Protein AF-Z4YLZ9-F1 (afdb_monomer_lite)

pLDDT: mean 87.4, std 15.27, range [34.91, 97.81]

Sequence (159 aa):
YFQVSLYKYIFDAMVQGKVTPASLIHHTKLCLDKPLGPSVLRHARQGGVSVKSLGDLMELVFLSLTLSDLPAIDTLKLEYIHQETATILGTEIVAFEEKEVKSKVQHYVAYWMGHRDPQGVDVEEAWKCRTCDYVDICEWRRGSGVLSSSWEPKAKKFK

Foldseek 3Di:
DLVVLVVVVVLVCLLVVVDDPVNCCVPVVDDFQDFDDPVVCVVCVVVVHHDGTNVSVRVVVSVCSNPDPDDDDQKDKDFDADPPPRDTPDMDIDGHDPVVSVVVVCVVVCVVVVVDDDDDDDPVPCVVLVPDPCNVVDVNCVPVPVPDPPPDPPDPDDD

InterPro domains:
  IPR019190 Exonuclease V [PF09810] (74-141)
  IPR019190 Exonuclease V [PTHR14464] (2-145)

Secondary structure (DSSP, 8-state):
-HHHHHHHHHHHHHHTT-S-HHHHHHHH---TTSBPPHHHHHHHHHTT---SBHHHHHHHHHHHHHHS-PPP--EEEEEEE-TTT--EEEEEEEE--HHHHHHHHHHHHHHHTTSS---PPPGGGGGGGGG-TTTTT-HHHHHTT--------------

Structure (mmCIF, N/CA/C/O backbone):
data_AF-Z4YLZ9-F1
#
_entry.id   AF-Z4YLZ9-F1
#
loop_
_atom_site.group_PDB
_atom_site.id
_atom_site.type_symbol
_atom_site.label_atom_id
_atom_site.label_alt_id
_atom_site.label_comp_id
_atom_site.label_asym_id
_atom_site.label_entity_id
_atom_site.label_seq_id
_atom_site.pdbx_PDB_ins_code
_atom_site.Cartn_x
_atom_site.Cartn_y
_atom_site.Cartn_z
_atom_site.occupancy
_atom_site.B_iso_or_equiv
_atom_site.auth_seq_id
_atom_site.auth_comp_id
_atom_site.auth_asym_id
_atom_site.auth_atom_id
_atom_site.pdbx_PDB_model_num
ATOM 1 N N . TYR A 1 1 ? -2.901 0.698 -11.151 1.00 87.69 1 TYR A N 1
ATOM 2 C CA . TYR A 1 1 ? -3.865 0.410 -10.063 1.00 87.69 1 TYR A CA 1
ATOM 3 C C . TYR A 1 1 ? -3.409 -0.628 -9.029 1.00 87.69 1 TYR A C 1
ATOM 5 O O . TYR A 1 1 ? -4.183 -0.979 -8.152 1.00 87.69 1 TYR A O 1
ATOM 13 N N . PHE A 1 2 ? -2.153 -1.092 -9.051 1.00 92.56 2 PHE A N 1
ATOM 14 C CA . PHE A 1 2 ? -1.691 -2.151 -8.143 1.00 92.56 2 PHE A CA 1
ATOM 15 C C . PHE A 1 2 ? -1.899 -1.843 -6.648 1.00 92.56 2 PHE A C 1
ATOM 17 O O . PHE A 1 2 ? -2.368 -2.701 -5.910 1.00 92.56 2 PHE A O 1
ATOM 24 N N . GLN A 1 3 ? -1.602 -0.614 -6.212 1.00 93.69 3 GLN A N 1
ATOM 25 C CA . GLN A 1 3 ? -1.695 -0.214 -4.804 1.00 93.69 3 GLN A CA 1
ATOM 26 C C . GLN A 1 3 ? -3.110 -0.364 -4.226 1.00 93.69 3 GLN A C 1
ATOM 28 O O . GLN A 1 3 ? -3.267 -0.946 -3.157 1.00 93.69 3 GLN A O 1
ATOM 33 N N . VAL A 1 4 ? -4.144 0.119 -4.927 1.00 94.94 4 VAL A N 1
ATOM 34 C CA . VAL A 1 4 ? -5.530 0.035 -4.432 1.00 94.94 4 VAL A CA 1
ATOM 35 C C . VAL A 1 4 ? -6.014 -1.413 -4.374 1.00 94.94 4 VAL A C 1
ATOM 37 O O . VAL A 1 4 ? -6.629 -1.818 -3.390 1.00 94.94 4 VAL A O 1
ATOM 40 N N . SER A 1 5 ? -5.642 -2.230 -5.362 1.00 95.44 5 SER A N 1
ATOM 41 C CA . SER A 1 5 ? -5.955 -3.658 -5.361 1.00 95.44 5 SER A CA 1
ATOM 42 C C . SER A 1 5 ? -5.197 -4.407 -4.255 1.00 95.44 5 SER A C 1
ATOM 44 O O . SER A 1 5 ? -5.747 -5.316 -3.641 1.00 95.44 5 SER A O 1
ATOM 46 N N . LEU A 1 6 ? -3.966 -4.002 -3.922 1.00 95.69 6 LEU A N 1
ATOM 47 C CA . LEU A 1 6 ? -3.232 -4.541 -2.773 1.00 95.69 6 LEU A CA 1
ATOM 48 C C . LEU A 1 6 ? -3.913 -4.187 -1.443 1.00 95.69 6 LEU A C 1
ATOM 50 O O . LEU A 1 6 ? -4.056 -5.055 -0.584 1.00 95.69 6 LEU A O 1
ATOM 54 N N . TYR A 1 7 ? -4.367 -2.943 -1.276 1.00 94.50 7 TYR A N 1
ATOM 55 C CA . TYR A 1 7 ? -5.111 -2.531 -0.082 1.00 94.50 7 TYR A CA 1
ATOM 56 C C . TYR A 1 7 ? -6.400 -3.319 0.084 1.00 94.50 7 TYR A C 1
ATOM 58 O O . TYR A 1 7 ? -6.679 -3.784 1.187 1.00 94.50 7 TYR A O 1
ATOM 66 N N . LYS A 1 8 ? -7.127 -3.552 -1.012 1.00 95.12 8 LYS A N 1
ATOM 67 C CA . LYS A 1 8 ? -8.271 -4.461 -1.012 1.00 95.12 8 LYS A CA 1
ATOM 68 C C . LYS A 1 8 ? -7.857 -5.851 -0.522 1.00 95.12 8 LYS A C 1
ATOM 70 O O . LYS A 1 8 ? -8.444 -6.364 0.422 1.00 95.12 8 LYS A O 1
ATOM 75 N N . TYR A 1 9 ? -6.838 -6.462 -1.123 1.00 94.75 9 TYR A N 1
ATOM 76 C CA . TYR A 1 9 ? -6.412 -7.811 -0.742 1.00 94.75 9 TYR A CA 1
ATOM 77 C C . TYR A 1 9 ? -6.101 -7.933 0.762 1.00 94.75 9 TYR A C 1
ATOM 79 O O . TYR A 1 9 ? -6.505 -8.899 1.408 1.00 94.75 9 TYR A O 1
ATOM 87 N N . ILE A 1 10 ? -5.423 -6.935 1.335 1.00 92.31 10 ILE A N 1
ATOM 88 C CA . ILE A 1 10 ? -5.130 -6.892 2.775 1.00 92.31 10 ILE A CA 1
ATOM 89 C C . ILE A 1 10 ? -6.416 -6.684 3.587 1.00 92.31 10 ILE A C 1
ATOM 91 O O . ILE A 1 10 ? -6.597 -7.348 4.604 1.00 92.31 10 ILE A O 1
ATOM 95 N N . PHE A 1 11 ? -7.317 -5.806 3.139 1.00 92.12 11 PHE A N 1
ATOM 96 C CA . PHE A 1 11 ? -8.615 -5.578 3.776 1.00 92.12 11 PHE A CA 1
ATOM 97 C C . PHE A 1 11 ? -9.442 -6.859 3.879 1.00 92.12 11 PHE A C 1
ATOM 99 O O . PHE A 1 11 ? -9.862 -7.221 4.974 1.00 92.12 11 PHE A O 1
ATOM 106 N N . ASP A 1 12 ? -9.583 -7.602 2.784 1.00 92.69 12 ASP A N 1
ATOM 107 C CA . ASP A 1 12 ? -10.274 -8.892 2.783 1.00 92.69 12 ASP A CA 1
ATOM 108 C C . ASP A 1 12 ? -9.629 -9.887 3.741 1.00 92.69 12 ASP A C 1
ATOM 110 O O . ASP A 1 12 ? -10.323 -10.608 4.453 1.00 92.69 12 ASP A O 1
ATOM 114 N N . ALA A 1 13 ? -8.296 -9.923 3.792 1.00 91.69 13 ALA A N 1
ATOM 115 C CA . ALA A 1 13 ? -7.587 -10.781 4.728 1.00 91.69 13 ALA A CA 1
ATOM 116 C C . ALA A 1 13 ? -7.857 -10.381 6.193 1.00 91.69 13 ALA A C 1
ATOM 118 O O . ALA A 1 13 ? -7.943 -11.264 7.046 1.00 91.69 13 ALA A O 1
ATOM 119 N N . MET A 1 14 ? -8.028 -9.087 6.492 1.00 90.50 14 MET A N 1
ATOM 120 C CA . MET A 1 14 ? -8.439 -8.609 7.820 1.00 90.50 14 MET A CA 1
ATOM 121 C C . MET A 1 14 ? -9.886 -9.002 8.144 1.00 90.50 14 MET A C 1
ATOM 123 O O . MET A 1 14 ? -10.132 -9.545 9.216 1.00 90.50 14 MET A O 1
ATOM 127 N N . VAL A 1 15 ? -10.824 -8.803 7.212 1.00 91.00 15 VAL A N 1
ATOM 128 C CA . VAL A 1 15 ? -12.241 -9.189 7.377 1.00 91.00 15 VAL A CA 1
ATOM 129 C C . VAL A 1 15 ? -12.387 -10.699 7.585 1.00 91.00 15 VAL A C 1
ATOM 131 O O . VAL A 1 15 ? -13.133 -11.143 8.450 1.00 91.00 15 VAL A O 1
ATOM 134 N N . GLN A 1 16 ? -11.610 -11.502 6.856 1.00 89.88 16 GLN A N 1
ATOM 135 C CA . GLN A 1 16 ? -11.593 -12.965 6.975 1.00 89.88 16 GLN A CA 1
ATOM 136 C C . GLN A 1 16 ? -10.819 -13.475 8.207 1.00 89.88 16 GLN A C 1
ATOM 138 O O . GLN A 1 16 ? -10.657 -14.685 8.359 1.00 89.88 16 GLN A O 1
ATOM 143 N N . GLY A 1 17 ? -10.272 -12.590 9.049 1.00 88.69 17 GLY A N 1
ATOM 144 C CA . GLY A 1 17 ? -9.490 -12.967 10.233 1.00 88.69 17 GLY A CA 1
ATOM 145 C C . GLY A 1 17 ? -8.133 -13.620 9.931 1.00 88.69 17 GLY A C 1
ATOM 146 O O . GLY A 1 17 ? -7.515 -14.205 10.819 1.00 88.69 17 GLY A O 1
ATOM 147 N N . LYS A 1 18 ? -7.642 -13.534 8.688 1.00 90.06 18 LYS A N 1
ATOM 148 C CA . LYS A 1 18 ? -6.320 -14.049 8.278 1.00 90.06 18 LYS A CA 1
ATOM 149 C C . LYS A 1 18 ? -5.176 -13.146 8.740 1.00 90.06 18 LYS A C 1
ATOM 151 O O . LYS A 1 18 ? -4.040 -13.604 8.842 1.00 90.06 18 LYS A O 1
ATOM 156 N N . VAL A 1 19 ? -5.467 -11.873 9.006 1.00 88.56 19 VAL A N 1
ATOM 157 C CA . VAL A 1 19 ? -4.543 -10.925 9.637 1.00 88.56 19 VAL A CA 1
ATOM 158 C C . VAL A 1 19 ? -4.929 -10.780 11.102 1.00 88.56 19 VAL A C 1
ATOM 160 O O . VAL A 1 19 ? -6.060 -10.429 11.422 1.00 88.56 19 VAL A O 1
ATOM 163 N N . THR A 1 20 ? -3.975 -11.035 11.990 1.00 84.94 20 THR A N 1
ATOM 164 C CA . THR A 1 20 ? -4.154 -10.940 13.445 1.00 84.94 20 THR A CA 1
ATOM 165 C C . THR A 1 20 ? -3.221 -9.882 14.036 1.00 84.94 20 THR A C 1
ATOM 167 O O . THR A 1 20 ? -2.179 -9.586 13.431 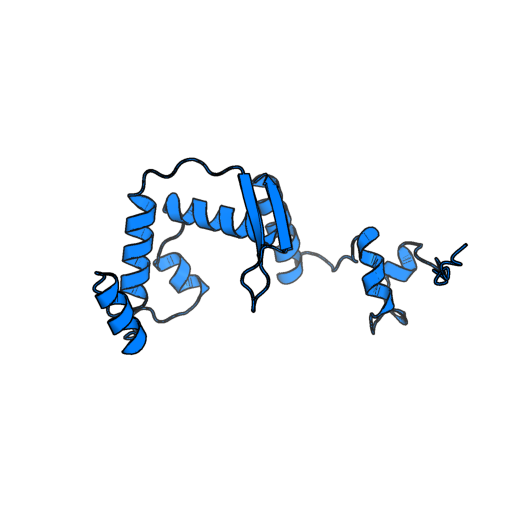1.00 84.94 20 THR A O 1
ATOM 170 N N . PRO A 1 21 ? -3.502 -9.353 15.243 1.00 83.25 21 PRO A N 1
ATOM 171 C CA . PRO A 1 21 ? -2.553 -8.496 15.952 1.00 83.25 21 PRO A CA 1
ATOM 172 C C . PRO A 1 21 ? -1.156 -9.120 16.046 1.00 83.25 21 PRO A C 1
ATOM 174 O O . PRO A 1 21 ? -0.166 -8.456 15.749 1.00 83.25 21 PRO A O 1
ATOM 177 N N . ALA A 1 22 ? -1.073 -10.422 16.342 1.00 84.88 22 ALA A N 1
ATOM 178 C CA . ALA A 1 22 ? 0.189 -11.155 16.421 1.00 84.88 22 ALA A CA 1
ATOM 179 C C . ALA A 1 22 ? 0.988 -11.108 15.106 1.00 84.88 22 ALA A C 1
ATOM 181 O O . ALA A 1 22 ? 2.194 -10.857 15.126 1.00 84.88 22 ALA A O 1
ATOM 182 N N . SER A 1 23 ? 0.319 -11.287 13.960 1.00 84.94 23 SER A N 1
ATOM 183 C CA . SER A 1 23 ? 0.979 -11.209 12.650 1.00 84.94 23 SER A CA 1
ATOM 184 C C . SER A 1 23 ? 1.556 -9.814 12.373 1.00 84.94 23 SER A C 1
ATOM 186 O O . SER A 1 23 ? 2.682 -9.687 11.894 1.00 84.94 23 SER A O 1
ATOM 188 N N . LEU A 1 24 ? 0.842 -8.751 12.753 1.00 83.19 24 LEU A N 1
ATOM 189 C CA . LEU A 1 24 ? 1.315 -7.379 12.576 1.00 83.19 24 LEU A CA 1
ATOM 190 C C . LEU A 1 24 ? 2.462 -7.031 13.522 1.00 83.19 24 LEU A C 1
ATOM 192 O O . LEU A 1 24 ? 3.420 -6.395 13.086 1.00 83.19 24 LEU A O 1
ATOM 196 N N . ILE A 1 25 ? 2.413 -7.466 14.783 1.00 86.50 25 ILE A N 1
ATOM 197 C CA . ILE A 1 25 ? 3.522 -7.280 15.734 1.00 86.50 25 ILE A CA 1
ATOM 198 C C . ILE A 1 25 ? 4.792 -7.923 15.178 1.00 86.50 25 ILE A C 1
ATOM 200 O O . ILE A 1 25 ? 5.850 -7.291 15.160 1.00 86.50 25 ILE A O 1
ATOM 204 N N . HIS A 1 26 ? 4.675 -9.154 14.670 1.00 89.00 26 HIS A N 1
ATOM 205 C CA . HIS A 1 26 ? 5.802 -9.894 14.116 1.00 89.00 26 HIS A CA 1
ATOM 206 C C . HIS A 1 26 ? 6.494 -9.140 12.969 1.00 89.00 26 HIS A C 1
ATOM 208 O O . HIS A 1 26 ? 7.724 -9.054 12.945 1.00 89.00 26 HIS A O 1
ATOM 214 N N . HIS A 1 27 ? 5.720 -8.548 12.053 1.00 86.88 27 HIS A N 1
ATOM 215 C CA . HIS A 1 27 ? 6.269 -7.860 10.882 1.00 86.88 27 HIS A CA 1
AT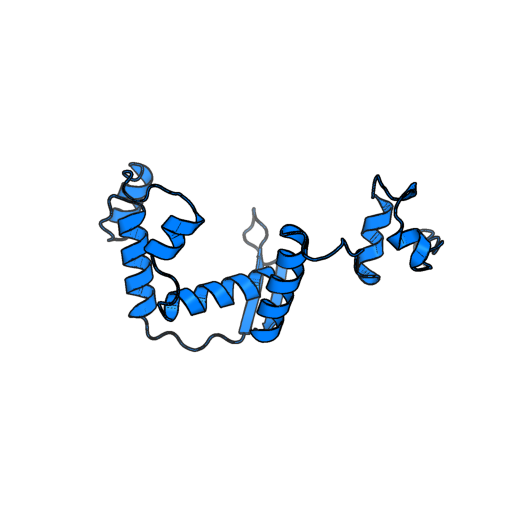OM 216 C C . HIS A 1 27 ? 6.674 -6.402 11.137 1.00 86.88 27 HIS A C 1
ATOM 218 O O . HIS A 1 27 ? 7.671 -5.944 10.583 1.00 86.88 27 HIS A O 1
ATOM 224 N N . THR A 1 28 ? 5.935 -5.662 11.968 1.00 87.75 28 THR A N 1
ATOM 225 C CA . THR A 1 28 ? 6.170 -4.220 12.189 1.00 87.75 28 THR A CA 1
ATOM 226 C C . THR A 1 28 ? 7.165 -3.930 13.308 1.00 87.75 28 THR A C 1
ATOM 228 O O . THR A 1 28 ? 7.736 -2.841 13.344 1.00 87.75 28 THR A O 1
ATOM 231 N N . LYS A 1 29 ? 7.380 -4.887 14.224 1.00 88.25 29 LYS A N 1
ATOM 232 C CA . LYS A 1 29 ? 8.214 -4.726 15.429 1.00 88.25 29 LYS A CA 1
ATOM 233 C C . LYS A 1 29 ? 7.782 -3.543 16.313 1.00 88.25 29 LYS A C 1
ATOM 235 O O . LYS A 1 29 ? 8.599 -2.970 17.035 1.00 88.25 29 LYS A O 1
ATOM 240 N N . LEU A 1 30 ? 6.504 -3.163 16.256 1.00 88.88 30 LEU A N 1
ATOM 241 C CA . LEU A 1 30 ? 5.931 -2.110 17.093 1.00 88.88 30 LEU A CA 1
ATOM 242 C C . LEU A 1 30 ? 5.607 -2.633 18.499 1.00 88.88 30 LEU A C 1
ATOM 244 O O . LEU A 1 30 ? 5.214 -3.783 18.678 1.00 88.88 30 LEU A O 1
ATOM 248 N N . CYS A 1 31 ? 5.725 -1.756 19.499 1.00 89.75 31 CYS A N 1
ATOM 249 C CA . CYS A 1 31 ? 5.248 -2.012 20.858 1.00 89.75 31 CYS A CA 1
ATOM 250 C C . CYS A 1 31 ? 3.824 -1.461 20.991 1.00 89.75 31 CYS A C 1
ATOM 252 O O . CYS A 1 31 ? 3.640 -0.243 21.055 1.00 89.75 31 CYS A O 1
ATOM 254 N N . LEU A 1 32 ? 2.832 -2.354 20.987 1.00 89.50 32 LEU A N 1
ATOM 255 C CA . LEU A 1 32 ? 1.419 -1.973 20.922 1.00 89.50 32 LEU A CA 1
ATOM 256 C C . LEU A 1 32 ? 0.860 -1.452 22.246 1.00 89.50 32 LEU A C 1
ATOM 258 O O . LEU A 1 32 ? -0.065 -0.646 22.219 1.00 89.50 32 LEU A O 1
ATOM 262 N N . ASP A 1 33 ? 1.462 -1.845 23.370 1.00 91.38 33 ASP A N 1
ATOM 263 C CA . ASP A 1 33 ? 0.987 -1.523 24.723 1.00 91.38 33 ASP A CA 1
ATOM 264 C C . ASP A 1 33 ? 1.377 -0.115 25.189 1.00 91.38 33 ASP A C 1
ATOM 266 O O . ASP A 1 33 ? 1.018 0.316 26.289 1.00 91.38 33 ASP A O 1
ATOM 270 N N . LYS A 1 34 ? 2.134 0.629 24.371 1.00 94.25 34 LYS A N 1
ATOM 271 C CA . LYS A 1 34 ? 2.492 2.007 24.707 1.00 94.25 34 LYS A CA 1
ATOM 272 C C . LYS A 1 34 ? 1.228 2.870 24.798 1.00 94.25 34 LYS A C 1
ATOM 274 O O . LYS A 1 34 ? 0.406 2.833 23.878 1.00 94.25 34 LYS A O 1
ATOM 279 N N . PRO A 1 35 ? 1.092 3.691 25.856 1.00 95.56 35 PRO A N 1
ATOM 280 C CA . PRO A 1 35 ? -0.033 4.602 25.981 1.00 95.56 35 PRO A CA 1
ATOM 281 C C . PRO A 1 35 ? -0.130 5.553 24.788 1.00 95.56 35 PRO A C 1
ATOM 283 O O . PRO A 1 35 ? 0.862 6.164 24.379 1.00 95.56 35 PRO A O 1
ATOM 286 N N . LEU A 1 36 ? -1.339 5.705 24.256 1.00 95.31 36 LEU A N 1
ATOM 287 C CA . LEU A 1 36 ? -1.639 6.695 23.230 1.00 95.31 36 LEU A CA 1
ATOM 288 C C . LEU A 1 36 ? -1.504 8.114 23.796 1.00 95.31 36 LEU A C 1
ATOM 290 O O . LEU A 1 36 ? -1.742 8.372 24.978 1.00 95.31 36 LEU A O 1
ATOM 294 N N . GLY A 1 37 ? -1.161 9.061 22.923 1.00 96.00 37 GLY A N 1
ATOM 295 C CA . GLY A 1 37 ? -1.060 10.468 23.297 1.00 96.00 37 GLY A CA 1
ATOM 296 C C . GLY A 1 37 ? -2.404 11.047 23.781 1.00 96.00 37 GLY A C 1
ATOM 297 O O . GLY A 1 37 ? -3.461 10.630 23.297 1.00 96.00 37 GLY A O 1
ATOM 298 N N . PRO A 1 38 ? -2.404 12.058 24.675 1.00 96.19 38 PRO A N 1
ATOM 299 C CA . PRO A 1 38 ? -3.635 12.640 25.225 1.00 96.19 38 PRO A CA 1
ATOM 300 C C . PRO A 1 38 ? -4.621 13.159 24.169 1.00 96.19 38 PRO A C 1
ATOM 302 O O . PRO A 1 38 ? -5.834 13.075 24.358 1.00 96.19 38 PRO A O 1
ATOM 305 N N . SER A 1 39 ? -4.115 13.679 23.045 1.00 96.38 39 SER A N 1
ATOM 306 C CA . SER A 1 39 ? -4.933 14.132 21.915 1.00 96.38 39 SER A CA 1
ATOM 307 C C . SER A 1 39 ? -5.724 12.987 21.280 1.00 96.38 39 SER A C 1
ATOM 309 O O . SER A 1 39 ? -6.922 13.138 21.043 1.00 96.38 39 SER A O 1
ATOM 311 N N . VAL A 1 40 ? -5.076 11.839 21.072 1.00 95.06 40 VAL A N 1
ATOM 312 C CA . VAL A 1 40 ? -5.683 10.628 20.505 1.00 95.06 40 VAL A CA 1
ATOM 313 C C . VAL A 1 40 ? -6.712 10.050 21.472 1.00 95.06 40 VAL A C 1
ATOM 315 O O . VAL A 1 40 ? -7.839 9.779 21.071 1.00 95.06 40 VAL A O 1
ATOM 318 N N . LEU A 1 41 ? -6.373 9.951 22.763 1.00 95.44 41 LEU A N 1
ATOM 319 C CA . LEU A 1 41 ? -7.294 9.476 23.802 1.00 95.44 41 LEU A CA 1
ATOM 320 C C . LEU A 1 41 ? -8.554 10.346 23.898 1.00 95.44 41 LEU A C 1
ATOM 322 O O . LEU A 1 41 ? -9.664 9.831 24.027 1.00 95.44 41 LEU A O 1
ATOM 326 N N . ARG A 1 42 ? -8.400 11.674 23.826 1.00 96.00 42 ARG A N 1
ATOM 327 C CA . ARG A 1 42 ? -9.533 12.608 23.831 1.00 96.00 42 ARG A CA 1
ATOM 328 C C . ARG A 1 42 ? -10.418 12.418 22.601 1.00 96.00 42 ARG A C 1
ATOM 330 O O . ARG A 1 42 ? -11.635 12.406 22.751 1.00 96.00 42 ARG A O 1
ATOM 337 N N . HIS A 1 43 ? -9.822 12.251 21.423 1.00 95.44 43 HIS A N 1
ATOM 338 C CA . HIS A 1 43 ? -10.572 12.018 20.19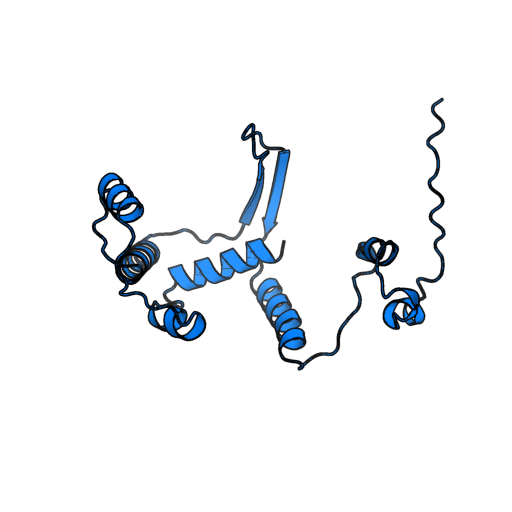1 1.00 95.44 43 HIS A CA 1
ATOM 339 C C . HIS A 1 43 ? -11.326 10.681 20.224 1.00 95.44 43 HIS A C 1
ATOM 341 O O . HIS A 1 43 ? -12.515 10.644 19.926 1.00 95.44 43 HIS A O 1
ATOM 347 N N . ALA A 1 44 ? -10.680 9.606 20.685 1.00 93.50 44 ALA A N 1
ATOM 348 C CA . ALA A 1 44 ? -11.326 8.305 20.848 1.00 93.50 44 ALA A CA 1
ATOM 349 C C . ALA A 1 44 ? -12.552 8.391 21.773 1.00 93.50 44 ALA A C 1
ATOM 351 O O . ALA A 1 44 ? -13.631 7.928 21.410 1.00 93.50 44 ALA A O 1
ATOM 352 N N . ARG A 1 45 ? -12.427 9.086 22.915 1.00 94.06 45 ARG A N 1
ATOM 353 C CA . ARG A 1 45 ? -13.553 9.318 23.838 1.00 94.06 45 ARG A CA 1
ATOM 354 C C . ARG A 1 45 ? -14.693 10.111 23.200 1.00 94.06 45 ARG A C 1
ATOM 356 O O . ARG A 1 45 ? -15.849 9.789 23.447 1.00 94.06 45 ARG A O 1
ATOM 363 N N . GLN A 1 46 ? -14.385 11.126 22.391 1.00 95.38 46 GLN A N 1
ATOM 364 C CA . GLN A 1 46 ? -15.399 11.882 21.642 1.00 95.38 46 GLN A CA 1
ATOM 365 C C . GLN A 1 46 ? -16.141 11.000 20.630 1.00 95.38 46 GLN A C 1
ATOM 367 O O . GLN A 1 46 ? -17.330 11.198 20.414 1.00 95.38 46 GLN A O 1
ATOM 372 N N . GLY A 1 47 ? -15.458 10.005 20.060 1.00 90.88 47 GLY A N 1
ATOM 373 C CA . GLY A 1 47 ? -16.049 8.976 19.204 1.00 90.88 47 GLY A CA 1
ATOM 374 C C . GLY A 1 47 ? -16.724 7.820 19.953 1.00 90.88 47 GLY A C 1
ATOM 375 O O . GLY A 1 47 ? -17.109 6.848 19.315 1.00 90.88 47 GLY A O 1
ATOM 376 N N . GLY A 1 48 ? -16.848 7.879 21.286 1.00 93.50 48 GLY A N 1
ATOM 377 C CA . GLY A 1 48 ? -17.473 6.820 22.091 1.00 93.50 48 GLY A CA 1
ATOM 378 C C . GLY A 1 48 ? -16.604 5.575 22.306 1.00 93.50 48 GLY A C 1
ATOM 379 O O . GLY A 1 48 ? -17.104 4.550 22.763 1.00 93.50 48 GLY A O 1
ATOM 380 N N . VAL A 1 49 ? -15.306 5.651 22.007 1.00 92.88 49 VAL A N 1
ATOM 381 C CA . VAL A 1 49 ? -14.365 4.532 22.104 1.00 92.88 49 VAL A CA 1
ATOM 382 C C . VAL A 1 49 ? -13.430 4.719 23.301 1.00 92.88 49 VAL A C 1
ATOM 384 O O . VAL A 1 49 ? -12.775 5.752 23.457 1.00 92.88 49 VAL A O 1
ATOM 387 N N . SER A 1 50 ? -13.338 3.695 24.153 1.00 92.81 50 SER A N 1
ATOM 388 C CA . SER A 1 50 ? -12.407 3.658 25.285 1.00 92.81 50 SER A CA 1
ATOM 389 C C . SER A 1 50 ? -11.205 2.781 24.946 1.00 92.81 50 SER A C 1
ATOM 391 O O . SER A 1 50 ? -11.302 1.559 24.964 1.00 92.81 50 SER A O 1
ATOM 393 N N . VAL A 1 51 ? -10.074 3.415 24.640 1.00 94.75 51 VAL A N 1
ATOM 394 C CA . VAL A 1 51 ? -8.794 2.756 24.334 1.00 94.75 51 VAL A CA 1
ATOM 395 C C . VAL A 1 51 ? -7.668 3.435 25.101 1.00 94.75 51 VAL A C 1
ATOM 397 O O . VAL A 1 51 ? -7.756 4.622 25.420 1.00 94.75 51 VAL A O 1
ATOM 400 N N . LYS A 1 52 ? -6.609 2.689 25.402 1.00 95.56 52 LYS A N 1
ATOM 401 C CA . LYS A 1 52 ? -5.391 3.170 26.067 1.00 95.56 52 LYS A CA 1
ATOM 402 C C . LYS A 1 52 ? -4.169 3.032 25.171 1.00 95.56 52 LYS A C 1
ATOM 404 O O . LYS A 1 52 ? -3.264 3.856 25.276 1.00 95.56 52 LYS A O 1
ATOM 409 N N . SER A 1 53 ? -4.150 2.015 24.316 1.00 95.19 53 SER A N 1
ATOM 410 C CA . SER A 1 53 ? -2.983 1.597 23.543 1.00 95.19 53 SER A CA 1
ATOM 411 C C . SER A 1 53 ? -3.316 1.402 22.055 1.00 95.19 53 SER A C 1
ATOM 413 O O . SER A 1 53 ? -4.487 1.395 21.664 1.00 95.19 53 SER A O 1
ATOM 415 N N . LEU A 1 54 ? -2.290 1.253 21.208 1.00 92.31 54 LEU A N 1
ATOM 416 C CA . LEU A 1 54 ? -2.502 0.854 19.810 1.00 92.31 54 LEU A CA 1
ATOM 417 C C . LEU A 1 54 ? -3.049 -0.580 19.731 1.00 92.31 54 LEU A C 1
ATOM 419 O O . LEU A 1 54 ? -3.838 -0.871 18.837 1.00 92.31 54 LEU A O 1
ATOM 423 N N . GLY A 1 55 ? -2.676 -1.443 20.680 1.00 92.06 55 GLY A N 1
ATOM 424 C CA . GLY A 1 55 ? -3.214 -2.798 20.804 1.00 92.06 55 GLY A CA 1
ATOM 425 C C . GLY A 1 55 ? -4.732 -2.794 20.955 1.00 92.06 55 GLY A C 1
ATOM 426 O O . GLY A 1 55 ? -5.419 -3.420 20.153 1.00 92.06 55 GLY A O 1
ATOM 427 N N . ASP A 1 56 ? -5.254 -1.991 21.885 1.00 92.81 56 ASP A N 1
ATOM 428 C CA . ASP A 1 56 ? -6.697 -1.876 22.138 1.00 92.81 56 ASP A CA 1
ATOM 429 C C . ASP A 1 56 ? -7.453 -1.416 20.877 1.00 92.81 56 ASP A C 1
ATOM 431 O O . ASP A 1 56 ? -8.533 -1.915 20.561 1.00 92.81 56 ASP A O 1
ATOM 435 N N . LEU A 1 57 ? -6.878 -0.462 20.131 1.00 91.25 57 LEU A N 1
ATOM 436 C CA . LEU A 1 57 ? -7.445 0.010 18.864 1.00 91.25 57 LEU A CA 1
ATOM 437 C C . LEU A 1 57 ? -7.464 -1.096 17.808 1.00 91.25 57 LEU A C 1
ATOM 439 O O . LEU A 1 57 ? -8.457 -1.249 17.101 1.00 91.25 57 LEU A O 1
ATOM 443 N N . MET A 1 58 ? -6.377 -1.857 17.685 1.00 90.31 58 MET A N 1
ATOM 444 C CA . MET A 1 58 ? -6.279 -2.945 16.715 1.00 90.31 58 MET A CA 1
ATOM 445 C C . MET A 1 58 ? -7.263 -4.072 17.025 1.00 90.31 58 MET A C 1
ATOM 447 O O . MET A 1 58 ? -7.931 -4.553 16.112 1.00 90.31 58 MET A O 1
ATOM 451 N N . GLU A 1 59 ? -7.389 -4.467 18.292 1.00 89.50 59 GLU A N 1
ATOM 452 C CA . GLU A 1 59 ? -8.377 -5.459 18.722 1.00 89.50 59 GLU A CA 1
ATOM 453 C C . GLU A 1 59 ? -9.797 -5.006 18.393 1.00 89.50 59 GLU A C 1
ATOM 455 O O . GLU A 1 59 ? -10.558 -5.764 17.794 1.00 89.50 59 GLU A O 1
ATOM 460 N N . LEU A 1 60 ? -10.133 -3.750 18.704 1.00 91.38 60 LEU A N 1
ATOM 461 C CA . LEU A 1 60 ? -11.446 -3.195 18.400 1.00 91.38 60 LEU A CA 1
ATOM 462 C C . LEU A 1 60 ? -11.726 -3.167 16.891 1.00 91.38 60 LEU A C 1
ATOM 464 O O . LEU A 1 60 ? -12.822 -3.532 16.468 1.00 91.38 60 LEU A O 1
ATOM 468 N N . VAL A 1 61 ? -10.749 -2.761 16.074 1.00 90.94 61 VAL A N 1
ATOM 469 C CA . VAL A 1 61 ? -10.890 -2.727 14.610 1.00 90.94 61 VAL A CA 1
ATOM 470 C C . VAL A 1 61 ? -11.085 -4.132 14.052 1.00 90.94 61 VAL A C 1
ATOM 472 O O . VAL A 1 61 ? -12.006 -4.343 13.269 1.00 90.94 61 VAL A O 1
ATOM 475 N N . PHE A 1 62 ? -10.275 -5.110 14.459 1.00 89.38 62 PHE A N 1
ATOM 476 C CA . PHE A 1 62 ? -10.427 -6.479 13.964 1.00 89.38 62 PHE A CA 1
ATOM 477 C C . PHE A 1 62 ? -11.722 -7.128 14.430 1.00 89.38 62 PHE A C 1
ATOM 479 O O . PHE A 1 62 ? -12.380 -7.793 13.632 1.00 89.38 62 PHE A O 1
ATOM 486 N N . LEU A 1 63 ? -12.132 -6.896 15.677 1.00 89.06 63 LEU A N 1
ATOM 487 C CA . LEU A 1 63 ? -13.432 -7.341 16.165 1.00 89.06 63 LEU A CA 1
ATOM 488 C C . LEU A 1 63 ? -14.563 -6.710 15.344 1.00 89.06 63 LEU A C 1
ATOM 490 O O . LEU A 1 63 ? -15.467 -7.408 14.899 1.00 89.06 63 LEU A O 1
ATOM 494 N N . SER A 1 64 ? -14.488 -5.406 15.076 1.00 91.19 64 SER A N 1
ATOM 495 C CA . SER A 1 64 ? -15.483 -4.716 14.254 1.00 91.19 64 SER A CA 1
ATOM 496 C C . SER A 1 64 ? -15.528 -5.269 12.831 1.00 91.19 64 SER A C 1
ATOM 498 O O . SER A 1 64 ? -16.620 -5.497 12.324 1.00 91.19 64 SER A O 1
ATOM 500 N N . LEU A 1 65 ? -14.382 -5.508 12.190 1.00 90.44 65 LEU A N 1
ATOM 501 C CA . LEU A 1 65 ? -14.320 -6.049 10.829 1.00 90.44 65 LEU A CA 1
ATOM 502 C C . LEU A 1 65 ? -14.860 -7.480 10.750 1.00 90.44 65 LEU A C 1
ATOM 504 O O . LEU A 1 65 ? -15.615 -7.786 9.837 1.00 90.44 65 LEU A O 1
ATOM 508 N N . THR A 1 66 ? -14.500 -8.338 11.706 1.00 85.31 66 THR A N 1
ATOM 509 C CA . THR A 1 66 ? -14.915 -9.752 11.720 1.00 85.31 66 THR A CA 1
ATOM 510 C C . THR A 1 66 ? -16.386 -9.947 12.083 1.00 85.31 66 THR A C 1
ATOM 512 O O . THR A 1 66 ? -16.990 -10.922 11.646 1.00 85.31 66 THR A O 1
ATOM 515 N N . LEU A 1 67 ? -16.977 -9.033 12.862 1.00 88.31 67 LEU A N 1
ATOM 516 C CA . LEU A 1 67 ? -18.403 -9.063 13.211 1.00 88.31 67 LEU A CA 1
ATOM 517 C C . LEU A 1 67 ? -19.296 -8.299 12.225 1.00 88.31 67 LEU A C 1
ATOM 519 O O . LEU A 1 67 ? -20.519 -8.356 12.345 1.00 88.31 67 LEU A O 1
ATOM 523 N N . SER A 1 68 ? -18.713 -7.563 11.279 1.00 88.06 68 SER A N 1
ATOM 524 C CA . SER A 1 68 ? -19.482 -6.840 10.267 1.00 88.06 68 SER A CA 1
ATOM 525 C C . SER A 1 68 ? -19.911 -7.781 9.145 1.00 88.06 68 SER A C 1
ATOM 527 O O . SER A 1 68 ? -19.090 -8.504 8.585 1.00 88.06 68 SER A O 1
ATOM 529 N N . ASP A 1 69 ? -21.186 -7.718 8.764 1.00 86.69 69 ASP A N 1
ATOM 530 C CA . ASP A 1 69 ? -21.701 -8.388 7.567 1.00 86.69 69 ASP A CA 1
ATOM 531 C C . ASP A 1 69 ? -21.380 -7.539 6.327 1.00 86.69 69 ASP A C 1
ATOM 533 O O . ASP A 1 69 ? -22.166 -6.695 5.891 1.00 86.69 69 ASP A O 1
ATOM 537 N N . LEU A 1 70 ? -20.144 -7.667 5.835 1.00 86.00 70 LEU A N 1
ATOM 538 C CA . LEU A 1 70 ? -19.648 -6.893 4.700 1.00 86.00 70 LEU A CA 1
ATOM 539 C C . LEU A 1 70 ? -19.882 -7.645 3.383 1.00 86.00 70 LEU A C 1
ATOM 541 O O . LEU A 1 70 ? -19.479 -8.806 3.263 1.00 86.00 70 LEU A O 1
ATOM 545 N N . PRO A 1 71 ? -20.460 -6.992 2.359 1.00 86.31 71 PRO A N 1
ATOM 546 C CA . PRO A 1 71 ? -20.602 -7.606 1.048 1.00 86.31 71 PRO A CA 1
ATOM 547 C C . PRO A 1 71 ? -19.232 -7.825 0.396 1.00 86.31 71 PRO A C 1
ATOM 549 O O . PRO A 1 71 ? -18.261 -7.118 0.677 1.00 86.31 71 PRO A O 1
ATOM 552 N N . ALA A 1 72 ? -19.167 -8.774 -0.537 1.00 84.81 72 ALA A N 1
ATOM 553 C CA . ALA A 1 72 ? -17.984 -8.952 -1.367 1.00 84.81 72 ALA A CA 1
ATOM 554 C C . ALA A 1 72 ? -17.742 -7.693 -2.219 1.00 84.81 72 ALA A C 1
ATOM 556 O O . ALA A 1 72 ? -18.601 -7.285 -2.998 1.00 84.81 72 ALA A O 1
ATOM 557 N N . ILE A 1 73 ? -16.563 -7.085 -2.070 1.00 86.38 73 ILE A N 1
ATOM 558 C CA . ILE A 1 73 ? -16.146 -5.912 -2.846 1.00 86.38 73 ILE A CA 1
ATOM 559 C C . ILE A 1 73 ? -15.289 -6.398 -4.018 1.00 86.38 73 ILE A C 1
ATOM 561 O O . ILE A 1 73 ? -14.171 -6.872 -3.819 1.00 86.38 73 ILE A O 1
ATOM 565 N N . ASP A 1 74 ? -15.785 -6.282 -5.242 1.00 86.94 74 ASP A N 1
ATOM 566 C CA . ASP A 1 74 ? -15.070 -6.663 -6.472 1.00 86.94 74 ASP A CA 1
ATOM 567 C C . ASP A 1 74 ? -14.693 -5.457 -7.348 1.00 86.94 74 ASP A C 1
ATOM 569 O O . ASP A 1 74 ? -13.827 -5.550 -8.218 1.00 86.94 74 ASP A O 1
ATOM 573 N N . THR A 1 75 ? -15.294 -4.303 -7.068 1.00 92.75 75 THR A N 1
ATOM 574 C CA . THR A 1 75 ? -15.116 -3.067 -7.820 1.00 92.75 75 THR A CA 1
ATOM 575 C C . THR A 1 75 ? -14.641 -1.965 -6.884 1.00 92.75 75 THR A C 1
ATOM 577 O O . THR A 1 75 ? -15.289 -1.635 -5.892 1.00 92.75 75 THR A O 1
ATOM 580 N N . LEU A 1 76 ? -13.487 -1.388 -7.202 1.00 94.81 76 LEU A N 1
ATOM 581 C CA . LEU A 1 76 ? -12.854 -0.316 -6.444 1.00 94.81 76 LEU A CA 1
ATOM 582 C C . LEU A 1 76 ? -13.014 1.001 -7.200 1.00 94.81 76 LEU A C 1
ATOM 584 O O . LEU A 1 76 ? -13.024 1.030 -8.430 1.00 94.81 76 LEU A O 1
ATOM 588 N N . LYS A 1 77 ? -13.100 2.103 -6.457 1.00 94.62 77 LYS A N 1
ATOM 589 C CA . LYS A 1 77 ? -13.175 3.454 -7.013 1.00 94.62 77 LYS A CA 1
ATOM 590 C C . LYS A 1 77 ? -12.043 4.300 -6.451 1.00 94.62 77 LYS A C 1
ATOM 592 O O . LYS A 1 77 ? -11.884 4.392 -5.237 1.00 94.62 77 LYS A O 1
ATOM 597 N N . LEU A 1 78 ? -11.271 4.917 -7.335 1.00 94.94 78 LEU A N 1
ATOM 598 C CA . LEU A 1 78 ? -10.272 5.920 -6.991 1.00 94.94 78 LEU A CA 1
ATOM 599 C C . LEU A 1 78 ? -10.833 7.299 -7.299 1.00 94.94 78 LEU A C 1
ATOM 601 O O . LEU A 1 78 ? -11.321 7.528 -8.401 1.00 94.94 78 LEU A O 1
ATOM 605 N N . GLU A 1 79 ? -10.731 8.215 -6.344 1.00 95.94 79 GLU A N 1
ATOM 606 C CA . GLU A 1 79 ? -11.090 9.619 -6.523 1.00 95.94 79 GLU A CA 1
ATOM 607 C C . GLU A 1 79 ? -9.852 10.481 -6.303 1.00 95.94 79 GLU A C 1
ATOM 609 O O . GLU A 1 79 ? -9.190 10.403 -5.267 1.00 95.94 79 GLU A O 1
ATOM 614 N N . TYR A 1 80 ? -9.535 11.306 -7.293 1.00 95.56 80 TYR A N 1
ATOM 615 C CA . TYR A 1 80 ? -8.477 12.299 -7.199 1.00 95.56 80 TYR A CA 1
ATOM 616 C C . TYR A 1 80 ? -9.106 13.594 -6.707 1.00 95.56 80 TYR A C 1
ATOM 618 O O . TYR A 1 80 ? -9.963 14.152 -7.386 1.00 95.56 80 TYR A O 1
ATOM 626 N N . ILE A 1 81 ? -8.712 14.059 -5.525 1.00 97.12 81 ILE A N 1
ATOM 627 C CA . ILE A 1 81 ? -9.318 15.221 -4.870 1.00 97.12 81 ILE A CA 1
ATOM 628 C C . ILE A 1 81 ? -8.266 16.318 -4.724 1.00 97.12 81 ILE A C 1
ATOM 630 O O . ILE A 1 81 ? -7.152 16.068 -4.260 1.00 97.12 81 ILE A O 1
ATOM 634 N N . HIS A 1 82 ? -8.621 17.539 -5.120 1.00 97.31 82 HIS A N 1
ATOM 635 C CA . HIS A 1 82 ? -7.775 18.709 -4.932 1.00 97.31 82 HIS A CA 1
ATOM 636 C C . HIS A 1 82 ? -7.640 19.026 -3.438 1.00 97.31 82 HIS A C 1
ATOM 638 O O . HIS A 1 82 ? -8.644 19.192 -2.747 1.00 97.31 82 HIS A O 1
ATOM 644 N N . GLN A 1 83 ? -6.404 19.113 -2.940 1.00 96.44 83 GLN A N 1
ATOM 645 C CA . GLN A 1 83 ? -6.126 19.163 -1.500 1.00 96.44 83 GLN A CA 1
ATOM 646 C C . GLN A 1 83 ? -6.687 20.411 -0.804 1.00 96.44 83 GLN A C 1
ATOM 648 O O . GLN A 1 83 ? -7.121 20.318 0.339 1.00 96.44 83 GLN A O 1
ATOM 653 N N . GLU A 1 84 ? -6.704 21.562 -1.480 1.00 97.25 84 GLU A N 1
ATOM 654 C CA . GLU A 1 84 ? -7.136 22.829 -0.870 1.00 97.25 84 GLU A CA 1
ATOM 655 C C . GLU A 1 84 ? -8.650 23.041 -0.946 1.00 97.25 84 GLU A C 1
ATOM 657 O O . GLU A 1 84 ? -9.270 23.527 -0.006 1.00 97.25 84 GLU A O 1
ATOM 662 N N . THR A 1 85 ? -9.254 22.687 -2.079 1.00 97.56 85 THR A N 1
ATOM 663 C CA . THR A 1 85 ? -10.664 22.995 -2.378 1.00 97.56 85 THR A CA 1
ATOM 664 C C . THR A 1 85 ? -11.591 21.809 -2.142 1.00 97.56 85 THR A C 1
ATOM 666 O O . THR A 1 85 ? -12.803 21.959 -2.271 1.00 97.56 85 THR A O 1
ATOM 669 N N . ALA A 1 86 ? -11.039 20.625 -1.856 1.00 96.38 86 ALA A N 1
ATOM 670 C CA . ALA A 1 86 ? -11.761 19.356 -1.774 1.00 96.38 86 ALA A CA 1
ATOM 671 C C . ALA A 1 86 ? -12.580 19.012 -3.039 1.00 96.38 86 ALA A C 1
ATOM 673 O O . ALA A 1 86 ? -13.497 18.193 -2.996 1.00 96.38 86 ALA A O 1
ATOM 674 N N . THR A 1 87 ? -12.258 19.617 -4.187 1.00 97.75 87 THR A N 1
ATOM 675 C CA . THR A 1 87 ? -12.957 19.360 -5.453 1.00 97.75 87 THR A CA 1
ATOM 676 C C . THR A 1 87 ? -12.453 18.079 -6.104 1.00 97.75 87 THR A C 1
ATOM 678 O O . THR A 1 87 ? -11.243 17.855 -6.172 1.00 97.75 87 THR A O 1
ATOM 681 N N . ILE A 1 88 ? -13.363 17.271 -6.647 1.00 97.75 88 ILE A N 1
ATOM 682 C CA . ILE A 1 88 ? -13.012 16.061 -7.397 1.00 97.75 88 ILE A CA 1
ATOM 683 C C . ILE A 1 88 ? -12.401 16.466 -8.744 1.00 97.75 88 ILE A C 1
ATOM 685 O O . ILE A 1 88 ? -13.020 17.172 -9.535 1.00 97.75 88 ILE A O 1
ATOM 689 N N . LEU A 1 89 ? -11.178 16.009 -8.988 1.00 97.56 89 LEU A N 1
ATOM 690 C CA . LEU A 1 89 ? -10.419 16.199 -10.223 1.00 97.56 89 LEU A CA 1
ATOM 691 C C . LEU A 1 89 ? -10.675 15.074 -11.230 1.00 97.56 89 LEU A C 1
ATOM 693 O O . LEU A 1 89 ? -10.602 15.294 -12.434 1.00 97.56 89 LEU A O 1
ATOM 697 N N . GLY A 1 90 ? -10.962 13.868 -10.740 1.00 97.19 90 GLY A N 1
ATOM 698 C CA . GLY A 1 90 ? -11.205 12.706 -11.582 1.00 97.19 90 GLY A CA 1
ATOM 699 C C . GLY A 1 90 ? -11.553 11.465 -10.777 1.00 97.19 90 GLY A C 1
ATOM 700 O O . GLY A 1 90 ? -11.335 11.403 -9.562 1.00 97.19 90 GLY A O 1
ATOM 701 N N . THR A 1 91 ? -12.087 10.467 -11.473 1.00 96.75 91 THR A N 1
ATOM 702 C CA . THR A 1 91 ? -12.495 9.195 -10.885 1.00 96.75 91 THR A CA 1
ATOM 703 C C . THR A 1 91 ? -12.119 8.053 -11.811 1.00 96.75 91 THR A C 1
ATOM 705 O O . THR A 1 91 ? -12.343 8.137 -13.012 1.00 96.75 91 THR A O 1
ATOM 708 N N . GLU A 1 92 ? -11.597 6.976 -11.238 1.00 95.81 92 GLU A N 1
ATOM 709 C CA . GLU A 1 92 ? -11.227 5.761 -11.959 1.00 95.81 92 GLU A CA 1
ATOM 710 C C . GLU A 1 92 ? -11.897 4.553 -11.303 1.00 95.81 92 GLU A C 1
ATOM 712 O O . GLU A 1 92 ? -11.887 4.415 -10.076 1.00 95.81 92 GLU A O 1
ATOM 717 N N . ILE A 1 93 ? -12.466 3.670 -12.122 1.00 96.31 93 ILE A N 1
ATOM 718 C CA . ILE A 1 93 ? -13.036 2.398 -11.673 1.00 96.31 93 ILE A CA 1
ATOM 719 C C . ILE A 1 93 ? -12.016 1.295 -11.925 1.00 96.31 93 ILE A C 1
ATOM 721 O O . ILE A 1 93 ? -11.462 1.180 -13.015 1.00 96.31 93 ILE A O 1
ATOM 725 N N . VAL A 1 94 ? -11.770 0.477 -10.909 1.00 95.19 94 VAL A N 1
ATOM 726 C CA . VAL A 1 94 ? -10.764 -0.581 -10.935 1.00 95.19 94 VAL A CA 1
ATOM 727 C C . VAL A 1 94 ? -11.425 -1.896 -10.555 1.00 95.19 94 VAL A C 1
ATOM 729 O O . VAL A 1 94 ? -11.902 -2.052 -9.432 1.00 95.19 94 VAL A O 1
ATOM 732 N N . ALA A 1 95 ? -11.416 -2.859 -11.473 1.00 95.06 95 ALA A N 1
ATOM 733 C CA . ALA A 1 95 ? -11.803 -4.228 -11.162 1.00 95.06 95 ALA A CA 1
ATOM 734 C C . ALA A 1 95 ? -10.734 -4.890 -10.278 1.00 95.06 95 ALA A C 1
ATOM 736 O O . ALA A 1 95 ? -9.530 -4.755 -10.522 1.00 95.06 95 ALA A O 1
ATOM 737 N N . PHE A 1 96 ? -11.164 -5.599 -9.240 1.00 95.31 96 PHE A N 1
ATOM 738 C CA . PHE A 1 96 ? -10.273 -6.357 -8.375 1.00 95.31 96 PHE A CA 1
ATOM 739 C C . PHE A 1 96 ? -10.106 -7.791 -8.891 1.00 95.31 96 PHE A C 1
ATOM 741 O O . PHE A 1 96 ? -11.061 -8.560 -8.913 1.00 95.31 96 PHE A O 1
ATOM 748 N N . GLU A 1 97 ? -8.870 -8.168 -9.226 1.00 94.75 97 GLU A N 1
ATOM 749 C CA . GLU A 1 97 ? -8.497 -9.540 -9.584 1.00 94.75 97 GLU A CA 1
ATOM 750 C C . GLU A 1 97 ? -7.362 -10.032 -8.674 1.00 94.75 97 GLU A C 1
ATOM 752 O O . GLU A 1 97 ? -6.211 -9.595 -8.770 1.00 94.75 97 GLU A O 1
ATOM 757 N N . GLU A 1 98 ? -7.680 -10.954 -7.764 1.00 94.38 98 GLU A N 1
ATOM 758 C CA . GLU A 1 98 ? -6.744 -11.430 -6.741 1.00 94.38 98 GLU A CA 1
ATOM 759 C C . GLU A 1 98 ? -5.491 -12.069 -7.354 1.00 94.38 98 GLU A C 1
ATOM 761 O O . GLU A 1 98 ? -4.376 -11.854 -6.861 1.00 94.38 98 GLU A O 1
ATOM 766 N N . LYS A 1 99 ? -5.649 -12.837 -8.441 1.00 95.88 99 LYS A N 1
ATOM 767 C CA . LYS A 1 99 ? -4.519 -13.515 -9.094 1.00 95.88 99 LYS A CA 1
ATOM 768 C C . LYS A 1 99 ? -3.513 -12.514 -9.650 1.00 95.88 99 LYS A C 1
ATOM 770 O O . LYS A 1 99 ? -2.306 -12.715 -9.506 1.00 95.88 99 LYS A O 1
ATOM 775 N N . GLU A 1 100 ? -4.002 -11.426 -10.236 1.00 95.12 100 GLU A N 1
ATOM 776 C CA . GLU A 1 100 ? -3.162 -10.364 -10.784 1.00 95.12 100 GLU A CA 1
ATOM 777 C C . GLU A 1 100 ? -2.384 -9.652 -9.671 1.00 95.12 100 GLU A C 1
ATOM 779 O O . GLU A 1 100 ? -1.171 -9.457 -9.782 1.00 95.12 100 GLU A O 1
ATOM 784 N N . VAL A 1 101 ? -3.053 -9.325 -8.558 1.00 95.94 101 VAL A N 1
ATOM 785 C CA . VAL A 1 101 ? -2.408 -8.693 -7.397 1.00 95.94 101 VAL A CA 1
ATOM 786 C C . VAL A 1 101 ? -1.317 -9.595 -6.829 1.00 95.94 101 VAL A C 1
ATOM 788 O O . VAL A 1 101 ? -0.192 -9.136 -6.629 1.00 95.94 101 VAL A O 1
ATOM 791 N N . LYS A 1 102 ? -1.610 -10.882 -6.612 1.00 96.62 102 LYS A N 1
ATOM 792 C CA . LYS A 1 102 ? -0.630 -11.851 -6.099 1.00 96.62 102 LYS A CA 1
ATOM 793 C C . LYS A 1 102 ? 0.570 -12.003 -7.025 1.00 96.62 102 LYS A C 1
ATOM 795 O O . LYS A 1 102 ? 1.702 -11.967 -6.546 1.00 96.62 102 LYS A O 1
ATOM 800 N N . SER A 1 103 ? 0.332 -12.118 -8.331 1.00 96.88 103 SER A N 1
ATOM 801 C CA . SER A 1 103 ? 1.398 -12.208 -9.331 1.00 96.88 103 SER A CA 1
ATOM 802 C C . SER A 1 103 ? 2.307 -10.973 -9.295 1.00 96.88 103 SER A C 1
ATOM 804 O O . SER A 1 103 ? 3.529 -11.109 -9.227 1.00 96.88 103 SER A O 1
ATOM 806 N N . LYS A 1 104 ? 1.728 -9.766 -9.224 1.00 95.62 104 LYS A N 1
ATOM 807 C CA . LYS A 1 104 ? 2.488 -8.510 -9.113 1.00 95.62 104 LYS A CA 1
ATOM 808 C C . LYS A 1 104 ? 3.281 -8.412 -7.809 1.00 95.62 104 LYS A C 1
ATOM 810 O O . LYS A 1 104 ? 4.456 -8.054 -7.847 1.00 95.62 104 LYS A O 1
ATOM 815 N N . VAL A 1 105 ? 2.687 -8.773 -6.666 1.00 96.69 105 VAL A N 1
ATOM 816 C CA . VAL A 1 105 ? 3.406 -8.822 -5.377 1.00 96.69 105 VAL A CA 1
ATOM 817 C C . VAL A 1 105 ? 4.605 -9.763 -5.476 1.00 96.69 105 VAL A C 1
ATOM 819 O O . VAL A 1 105 ? 5.715 -9.359 -5.144 1.00 96.69 105 VAL A O 1
ATOM 822 N N . GLN A 1 106 ? 4.406 -10.990 -5.964 1.00 96.88 106 GLN A N 1
ATOM 823 C CA . GLN A 1 106 ? 5.482 -11.973 -6.115 1.00 96.88 106 GLN A CA 1
ATOM 824 C C . GLN A 1 106 ? 6.594 -11.457 -7.029 1.00 96.88 106 GLN A C 1
ATOM 826 O O . GLN A 1 106 ? 7.768 -11.565 -6.685 1.00 96.88 106 GLN A O 1
ATOM 831 N N . HIS A 1 107 ? 6.230 -10.842 -8.154 1.00 95.75 107 HIS A N 1
ATOM 832 C CA . HIS A 1 107 ? 7.177 -10.267 -9.099 1.00 95.75 107 HIS A CA 1
ATOM 833 C C . HIS A 1 107 ? 8.056 -9.169 -8.471 1.00 95.75 107 HIS A C 1
ATOM 835 O O . HIS A 1 107 ? 9.279 -9.184 -8.644 1.00 95.75 107 HIS A O 1
ATOM 841 N N . TYR A 1 108 ? 7.457 -8.227 -7.732 1.00 94.94 108 TYR A N 1
ATOM 842 C CA . TYR A 1 108 ? 8.204 -7.146 -7.082 1.00 94.94 108 TYR A CA 1
ATOM 843 C C . TYR A 1 108 ? 9.019 -7.639 -5.887 1.00 94.94 108 TYR A C 1
ATOM 845 O O . TYR A 1 108 ? 10.176 -7.255 -5.735 1.00 94.94 108 TYR A O 1
ATOM 853 N N . VAL A 1 109 ? 8.454 -8.513 -5.051 1.00 96.00 109 VAL A N 1
ATOM 854 C CA . VAL A 1 109 ? 9.167 -9.083 -3.899 1.00 96.00 109 VAL A CA 1
ATOM 855 C C . VAL A 1 109 ? 10.353 -9.928 -4.355 1.00 96.00 109 VAL A C 1
ATOM 857 O O . VAL A 1 109 ? 11.408 -9.847 -3.739 1.00 96.00 109 VAL A O 1
ATOM 860 N N . ALA A 1 110 ? 10.234 -10.683 -5.452 1.00 97.69 110 ALA A N 1
ATOM 861 C CA . ALA A 1 110 ? 11.354 -11.447 -5.998 1.00 97.69 110 ALA A CA 1
ATOM 862 C C . ALA A 1 110 ? 12.550 -10.549 -6.348 1.00 97.69 110 ALA A C 1
ATOM 864 O O . ALA A 1 110 ? 13.682 -10.920 -6.057 1.00 97.69 110 ALA A O 1
ATOM 865 N N . TYR A 1 111 ? 12.307 -9.356 -6.898 1.00 96.38 111 TYR A N 1
ATOM 866 C CA . TYR A 1 111 ? 13.371 -8.380 -7.134 1.00 96.38 111 TYR A CA 1
ATOM 867 C C . TYR A 1 111 ? 13.994 -7.891 -5.817 1.00 96.38 111 TYR A C 1
ATOM 869 O O . TYR A 1 111 ? 15.205 -7.973 -5.640 1.00 96.38 111 TYR A O 1
ATOM 877 N N . TRP A 1 112 ? 13.173 -7.459 -4.854 1.00 95.81 112 TRP A N 1
ATOM 878 C CA . TRP A 1 112 ? 13.668 -6.953 -3.564 1.00 95.81 112 TRP A CA 1
ATOM 879 C C . TRP A 1 112 ? 14.413 -7.997 -2.725 1.00 95.81 112 TRP A C 1
ATOM 881 O O . TRP A 1 112 ? 15.310 -7.643 -1.966 1.00 95.81 112 TRP A O 1
ATOM 891 N N . MET A 1 113 ? 14.057 -9.272 -2.869 1.00 97.06 113 MET A N 1
ATOM 892 C CA . MET A 1 113 ? 14.719 -10.394 -2.200 1.00 97.06 113 MET A CA 1
ATOM 893 C C . MET A 1 113 ? 15.943 -10.917 -2.969 1.00 97.06 113 MET A C 1
ATOM 895 O O . MET A 1 113 ? 16.577 -11.864 -2.514 1.00 97.06 113 MET A O 1
ATOM 899 N N . GLY A 1 114 ? 16.274 -10.345 -4.133 1.00 97.12 114 GLY A N 1
ATOM 900 C CA . GLY A 1 114 ? 17.391 -10.799 -4.969 1.00 97.12 114 GLY A CA 1
ATOM 901 C C . GLY A 1 114 ? 17.142 -12.128 -5.692 1.00 97.12 114 GLY A C 1
ATOM 902 O O . GLY A 1 114 ? 18.074 -12.739 -6.199 1.00 97.12 114 GLY A O 1
ATOM 903 N N . HIS A 1 115 ? 15.893 -12.589 -5.760 1.00 97.81 115 HIS A N 1
ATOM 904 C CA . HIS A 1 115 ? 15.493 -13.789 -6.502 1.00 97.81 115 HIS A CA 1
ATOM 905 C C . HIS A 1 115 ? 15.236 -13.516 -7.995 1.00 97.81 115 HIS A C 1
ATOM 907 O O . HIS A 1 115 ? 14.904 -14.437 -8.741 1.00 97.81 115 HIS A O 1
ATOM 913 N N . ARG A 1 116 ? 15.323 -12.254 -8.431 1.00 95.94 116 ARG A N 1
ATOM 914 C CA . ARG A 1 116 ? 15.129 -11.826 -9.819 1.00 95.94 116 ARG A CA 1
ATOM 915 C C . ARG A 1 116 ? 16.050 -10.651 -10.143 1.00 95.94 116 ARG A C 1
ATOM 917 O O . ARG A 1 116 ? 16.120 -9.708 -9.359 1.00 95.94 116 ARG A O 1
ATOM 924 N N . ASP A 1 117 ? 16.660 -10.670 -11.326 1.00 93.75 117 ASP A N 1
ATOM 925 C CA . ASP A 1 117 ? 17.427 -9.542 -11.871 1.00 93.75 117 ASP A CA 1
ATOM 926 C C . ASP A 1 117 ? 16.550 -8.303 -12.109 1.00 93.75 117 ASP A C 1
ATOM 928 O O . ASP A 1 117 ? 15.347 -8.448 -12.347 1.00 93.75 117 ASP A O 1
ATOM 932 N N . PRO A 1 118 ? 17.107 -7.078 -12.095 1.00 90.94 118 PRO A N 1
ATOM 933 C CA . PRO A 1 118 ? 16.371 -5.881 -12.492 1.00 90.94 118 PRO A CA 1
ATOM 934 C C . PRO A 1 118 ? 15.820 -6.011 -13.917 1.00 90.94 118 PRO A C 1
ATOM 936 O O . PRO A 1 118 ? 16.472 -6.526 -14.820 1.00 90.94 118 PRO A O 1
ATOM 939 N N . GLN A 1 119 ? 14.605 -5.507 -14.126 1.00 89.94 119 GLN A N 1
ATOM 940 C CA . GLN A 1 119 ? 14.027 -5.327 -15.459 1.00 89.94 119 GLN A CA 1
ATOM 941 C C . GLN A 1 119 ? 13.856 -3.835 -15.721 1.00 89.94 119 GLN A C 1
ATOM 943 O O . GLN A 1 119 ? 13.619 -3.065 -14.788 1.00 89.94 119 GLN A O 1
ATOM 948 N N . GLY A 1 120 ? 14.005 -3.435 -16.983 1.00 88.88 120 GLY A N 1
ATOM 949 C CA . GLY A 1 120 ? 13.718 -2.068 -17.394 1.00 88.88 120 GLY A CA 1
ATOM 950 C C . GLY A 1 120 ? 12.234 -1.731 -17.291 1.00 88.88 120 GLY A C 1
ATOM 951 O O . GLY A 1 120 ? 11.400 -2.583 -16.987 1.00 88.88 120 GLY A O 1
ATOM 952 N N . VAL A 1 121 ? 11.925 -0.460 -17.531 1.00 89.50 121 VAL A N 1
ATOM 953 C CA . VAL A 1 121 ? 10.544 0.030 -17.566 1.00 89.50 121 VAL A CA 1
ATOM 954 C C . VAL A 1 121 ? 9.784 -0.570 -18.749 1.00 89.50 121 VAL A C 1
ATOM 956 O O . VAL A 1 121 ? 10.392 -0.953 -19.746 1.00 89.50 121 VAL A O 1
ATOM 959 N N . ASP A 1 122 ? 8.456 -0.610 -18.667 1.00 88.50 122 ASP A N 1
ATOM 960 C CA . ASP A 1 122 ? 7.631 -0.889 -19.843 1.00 88.50 122 ASP A CA 1
ATOM 961 C C . ASP A 1 122 ? 7.908 0.158 -20.939 1.00 88.50 122 ASP A C 1
ATOM 963 O O . ASP A 1 122 ? 8.301 1.296 -20.654 1.00 88.50 122 ASP A O 1
ATOM 967 N N . VAL A 1 123 ? 7.730 -0.213 -22.209 1.00 86.75 123 VAL A N 1
ATOM 968 C CA . VAL A 1 123 ? 8.097 0.647 -23.351 1.00 86.75 123 VAL A CA 1
ATOM 969 C C . VAL A 1 123 ? 7.305 1.959 -23.335 1.00 86.75 123 VAL A C 1
ATOM 971 O O . VAL A 1 123 ? 7.840 3.020 -23.654 1.00 86.75 123 VAL A O 1
ATOM 974 N N . GLU A 1 124 ? 6.056 1.912 -22.885 1.00 88.50 124 GLU A N 1
ATOM 975 C CA . GLU A 1 124 ? 5.158 3.052 -22.699 1.00 88.50 124 GLU A CA 1
ATOM 976 C C . GLU A 1 124 ? 5.687 4.034 -21.645 1.00 88.50 124 GLU A C 1
ATOM 978 O O . GLU A 1 124 ? 5.454 5.237 -21.736 1.00 88.50 124 GLU A O 1
ATOM 983 N N . GLU A 1 125 ? 6.460 3.536 -20.682 1.00 90.25 125 GLU A N 1
ATOM 984 C CA . GLU A 1 125 ? 7.066 4.294 -19.590 1.00 90.25 125 GLU A CA 1
ATOM 985 C C . GLU A 1 125 ? 8.514 4.720 -19.897 1.00 90.25 125 GLU A C 1
ATOM 987 O O . GLU A 1 125 ? 9.152 5.400 -19.086 1.00 90.25 125 GLU A O 1
ATOM 992 N N . ALA A 1 126 ? 9.035 4.403 -21.092 1.00 91.38 126 ALA A N 1
ATOM 993 C CA . ALA A 1 126 ? 10.392 4.756 -21.522 1.00 91.38 126 ALA A CA 1
ATOM 994 C C . ALA A 1 126 ? 10.639 6.274 -21.592 1.00 91.38 126 ALA A C 1
ATOM 996 O O . ALA A 1 126 ? 11.787 6.722 -21.639 1.00 91.38 126 ALA A O 1
ATOM 997 N N . TRP A 1 127 ? 9.588 7.102 -21.550 1.00 90.75 12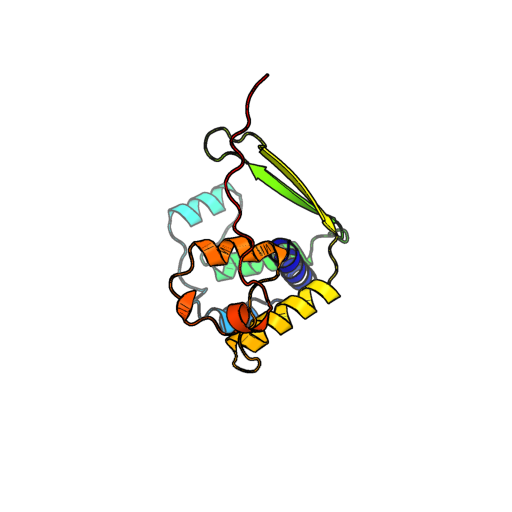7 TRP A N 1
ATOM 998 C CA . TRP A 1 127 ? 9.730 8.553 -21.407 1.00 90.75 127 TRP A CA 1
ATOM 999 C C . TRP A 1 127 ? 10.489 8.940 -20.127 1.00 90.75 127 TRP A C 1
ATOM 1001 O O . TRP A 1 127 ? 11.213 9.936 -20.142 1.00 90.75 127 TRP A O 1
ATOM 1011 N N . LYS A 1 128 ? 10.416 8.127 -19.062 1.00 90.38 128 LYS A N 1
ATOM 1012 C CA . LYS A 1 128 ? 11.181 8.316 -17.816 1.00 90.38 128 LYS A CA 1
ATOM 1013 C C . LYS A 1 128 ? 12.691 8.212 -18.029 1.00 90.38 128 LYS 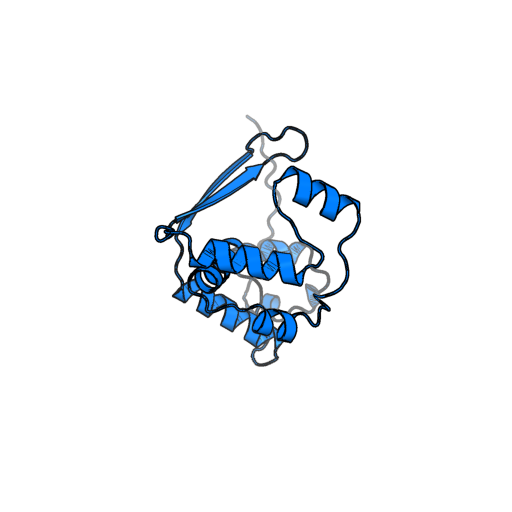A C 1
ATOM 1015 O O . LYS A 1 128 ? 13.464 8.819 -17.294 1.00 90.38 128 LYS A O 1
ATOM 1020 N N . CYS A 1 129 ? 13.133 7.498 -19.065 1.00 91.19 129 CYS A N 1
ATOM 1021 C CA . CYS A 1 129 ? 14.551 7.398 -19.400 1.00 91.19 129 CYS A CA 1
ATOM 1022 C C . CYS A 1 129 ? 15.137 8.724 -19.914 1.00 91.19 129 CYS A C 1
ATOM 1024 O O . CYS A 1 129 ? 16.356 8.864 -19.931 1.00 91.19 129 CYS A O 1
ATOM 1026 N N . ARG A 1 130 ? 14.308 9.703 -20.317 1.00 88.69 130 ARG A N 1
ATOM 1027 C CA . ARG A 1 130 ? 14.775 11.014 -20.814 1.00 88.69 130 ARG A CA 1
ATOM 1028 C C . ARG A 1 130 ? 15.443 11.868 -19.738 1.00 88.69 130 ARG A C 1
ATOM 1030 O O . ARG A 1 130 ? 16.207 12.762 -20.076 1.00 88.69 130 ARG A O 1
ATOM 1037 N N . THR A 1 131 ? 15.145 11.602 -18.472 1.00 92.06 131 THR A N 1
ATOM 1038 C CA . THR A 1 131 ? 15.686 12.318 -17.309 1.00 92.06 131 THR A CA 1
ATOM 1039 C C . THR A 1 131 ? 16.430 11.370 -16.367 1.00 92.06 131 THR A C 1
ATOM 1041 O O . THR A 1 131 ? 16.550 11.653 -15.182 1.00 92.06 131 THR A O 1
ATOM 1044 N N . CYS A 1 132 ? 16.845 10.196 -16.854 1.00 92.38 132 CYS A N 1
ATOM 1045 C CA . CYS A 1 132 ? 17.535 9.201 -16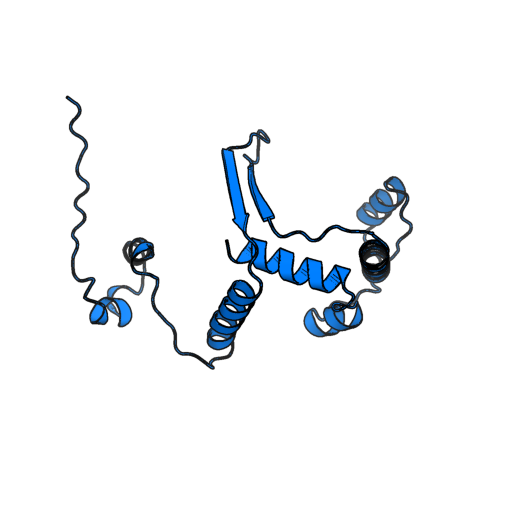.041 1.00 92.38 132 CYS A CA 1
ATOM 1046 C C . CYS A 1 132 ? 19.042 9.470 -16.045 1.00 92.38 132 CYS A C 1
ATOM 1048 O O . CYS A 1 132 ? 19.670 9.416 -17.100 1.00 92.38 132 CYS A O 1
ATOM 1050 N N . ASP A 1 133 ? 19.631 9.665 -14.867 1.00 94.94 133 ASP A N 1
ATOM 1051 C CA . ASP A 1 133 ? 21.070 9.939 -14.717 1.00 94.94 133 ASP A CA 1
ATOM 1052 C C . ASP A 1 133 ? 21.972 8.783 -15.187 1.00 94.94 133 ASP A C 1
ATOM 1054 O O . ASP A 1 133 ? 23.158 8.966 -15.443 1.00 94.94 133 ASP A O 1
ATOM 1058 N N . TYR A 1 134 ? 21.412 7.579 -15.335 1.00 91.94 134 TYR A N 1
ATOM 1059 C CA . TYR A 1 134 ? 22.133 6.363 -15.728 1.00 91.94 134 TYR A CA 1
ATOM 1060 C C . TYR A 1 134 ? 21.924 5.989 -17.198 1.00 91.94 134 TYR A C 1
ATOM 1062 O O . TYR A 1 134 ? 22.240 4.871 -17.612 1.00 91.94 134 TYR A O 1
ATOM 1070 N N . VAL A 1 135 ? 21.350 6.892 -17.996 1.00 90.69 135 VAL A N 1
ATOM 1071 C CA . VAL A 1 135 ? 20.922 6.600 -19.367 1.00 90.69 135 VAL A CA 1
ATOM 1072 C C . VAL A 1 135 ? 22.069 6.118 -20.269 1.00 90.69 135 VAL A C 1
ATOM 1074 O O . VAL A 1 135 ? 21.839 5.261 -21.126 1.00 90.69 135 VAL A O 1
ATOM 1077 N N . ASP A 1 136 ? 23.291 6.604 -20.043 1.00 90.00 136 ASP A N 1
ATOM 1078 C CA . ASP A 1 136 ? 24.477 6.279 -20.849 1.00 90.00 136 ASP A CA 1
ATOM 1079 C C . ASP A 1 136 ? 25.017 4.865 -20.592 1.00 90.00 136 ASP A C 1
ATOM 1081 O O . ASP A 1 136 ? 25.646 4.266 -21.465 1.00 90.00 136 ASP A O 1
ATOM 1085 N N . ILE A 1 137 ? 24.735 4.301 -19.413 1.00 92.12 137 ILE A N 1
ATOM 1086 C CA . ILE A 1 137 ? 25.185 2.960 -19.008 1.00 92.12 137 ILE A CA 1
ATOM 1087 C C . ILE A 1 137 ? 24.039 1.939 -18.937 1.00 92.12 137 ILE A C 1
ATOM 1089 O O . ILE A 1 137 ? 24.252 0.789 -18.561 1.00 92.12 137 ILE A O 1
ATOM 1093 N N . CYS A 1 138 ? 22.813 2.333 -19.293 1.00 90.88 138 CYS A N 1
ATOM 1094 C CA . CYS A 1 138 ? 21.631 1.483 -19.176 1.00 90.88 138 CYS A CA 1
ATOM 1095 C C . CYS A 1 138 ? 21.603 0.385 -20.255 1.00 90.88 138 CYS A C 1
ATOM 1097 O O . CYS A 1 138 ? 21.282 0.630 -21.423 1.00 90.88 138 CYS A O 1
ATOM 1099 N N . GLU A 1 139 ? 21.873 -0.857 -19.851 1.00 89.81 139 GLU A N 1
ATOM 1100 C CA . GLU A 1 139 ? 21.907 -2.003 -20.767 1.00 89.81 139 GLU A CA 1
ATOM 1101 C C . GLU A 1 139 ? 20.544 -2.320 -21.378 1.00 89.81 139 GLU A C 1
ATOM 1103 O O . GLU A 1 139 ? 20.463 -2.632 -22.565 1.00 89.81 139 GLU A O 1
ATOM 1108 N N . TRP A 1 140 ? 19.467 -2.164 -20.601 1.00 89.19 140 TRP A N 1
ATOM 1109 C CA . TRP A 1 140 ? 18.102 -2.342 -21.092 1.00 89.19 140 TRP A CA 1
ATOM 1110 C C . TRP A 1 140 ? 17.809 -1.405 -22.266 1.00 89.19 140 TRP A C 1
ATOM 1112 O O . TRP A 1 140 ? 17.322 -1.854 -23.300 1.00 89.19 140 TRP A O 1
ATOM 1122 N N . ARG A 1 141 ? 18.179 -0.122 -22.168 1.00 85.44 141 ARG A N 1
ATOM 1123 C CA . ARG A 1 141 ? 17.983 0.841 -23.262 1.00 85.44 141 ARG A CA 1
ATOM 1124 C C . ARG A 1 141 ? 18.812 0.474 -24.493 1.00 85.44 141 ARG A C 1
ATOM 1126 O O . ARG A 1 141 ? 18.308 0.552 -25.610 1.00 85.44 141 ARG A O 1
ATOM 1133 N N . ARG A 1 142 ? 20.067 0.059 -24.284 1.00 85.31 142 ARG A N 1
ATOM 1134 C CA . ARG A 1 142 ? 20.990 -0.347 -25.356 1.00 85.31 142 ARG A CA 1
ATOM 1135 C C . ARG A 1 142 ? 20.500 -1.599 -26.095 1.00 85.31 142 ARG A C 1
ATOM 1137 O O . ARG A 1 142 ? 20.614 -1.657 -27.314 1.00 85.31 142 ARG A O 1
ATOM 1144 N N . GLY A 1 143 ? 19.954 -2.575 -25.368 1.00 77.50 143 GLY A N 1
ATOM 1145 C CA . GLY A 1 143 ? 19.470 -3.848 -25.913 1.00 77.50 143 GLY A CA 1
ATOM 1146 C C . GLY A 1 143 ? 18.050 -3.807 -26.487 1.00 77.50 143 GLY A C 1
ATOM 1147 O O . GLY A 1 143 ? 17.746 -4.573 -27.394 1.00 77.50 143 GLY A O 1
ATOM 1148 N N . SER A 1 144 ? 17.186 -2.902 -26.015 1.00 65.25 144 SER A N 1
ATOM 1149 C CA . SER A 1 144 ? 15.761 -2.874 -26.401 1.00 65.25 144 SER A CA 1
ATOM 1150 C C . SER A 1 144 ? 15.480 -2.195 -27.748 1.00 65.25 144 SER A C 1
ATOM 1152 O O . SER A 1 144 ? 14.322 -1.990 -28.096 1.00 65.25 144 SER A O 1
ATOM 1154 N N . GLY A 1 145 ? 16.504 -1.779 -28.503 1.00 56.16 145 GLY A N 1
ATOM 1155 C CA . GLY A 1 145 ? 16.308 -1.078 -29.779 1.00 56.16 145 GLY A CA 1
ATOM 1156 C C . GLY A 1 145 ? 15.607 0.282 -29.651 1.00 56.16 145 GLY A C 1
ATOM 1157 O O . GLY A 1 145 ? 15.282 0.894 -30.664 1.00 56.16 145 GLY A O 1
ATOM 1158 N N . VAL A 1 146 ? 15.433 0.807 -28.428 1.00 54.38 146 VAL A N 1
ATOM 1159 C CA . VAL A 1 146 ? 14.953 2.173 -28.139 1.00 54.38 146 VAL A CA 1
ATOM 1160 C C . VAL A 1 146 ? 16.097 3.170 -28.382 1.00 54.38 146 VAL A C 1
ATOM 1162 O O . VAL A 1 146 ? 16.409 4.045 -27.570 1.00 54.38 146 VAL A O 1
ATOM 1165 N N . LEU A 1 147 ? 16.788 3.004 -29.509 1.00 48.38 147 LEU A N 1
ATOM 1166 C CA . LEU A 1 147 ? 17.674 4.009 -30.056 1.00 48.38 147 LEU A CA 1
ATOM 1167 C C . LEU A 1 147 ? 16.796 5.000 -30.824 1.00 48.38 147 LEU A C 1
ATOM 1169 O O . LEU A 1 147 ? 16.113 4.650 -31.781 1.00 48.38 147 LEU A O 1
ATOM 1173 N N . SER A 1 148 ? 16.830 6.251 -30.372 1.00 48.38 148 SER A N 1
ATOM 1174 C CA . SER A 1 148 ? 16.457 7.435 -31.148 1.00 48.38 148 SER A CA 1
ATOM 1175 C C . SER A 1 148 ? 15.075 7.431 -31.821 1.00 48.38 148 SER A C 1
ATOM 1177 O O . SER A 1 148 ? 14.977 7.526 -33.040 1.00 48.38 148 SER A O 1
ATOM 1179 N N . SER A 1 149 ? 13.989 7.506 -31.050 1.00 43.12 149 SER A N 1
ATOM 1180 C CA . SER A 1 149 ? 12.928 8.428 -31.469 1.00 43.12 149 SER A CA 1
ATOM 1181 C C . SER A 1 149 ? 13.291 9.797 -30.902 1.00 43.12 149 SER A C 1
ATOM 1183 O O . SER A 1 149 ? 12.972 10.118 -29.753 1.00 43.12 149 SER A O 1
ATOM 1185 N N . SER A 1 150 ? 14.029 10.582 -31.681 1.00 40.78 150 SER A N 1
ATOM 1186 C CA . SER A 1 150 ? 14.092 12.032 -31.533 1.00 40.78 150 SER A CA 1
ATOM 1187 C C . SER A 1 150 ? 12.661 12.564 -31.599 1.00 40.78 150 SER A C 1
ATOM 1189 O O . SER A 1 150 ? 12.113 12.833 -32.663 1.00 40.78 150 SER A O 1
ATOM 1191 N N . TRP A 1 151 ? 12.011 12.664 -30.442 1.00 38.78 151 TRP A N 1
ATOM 1192 C CA . TRP A 1 151 ? 10.769 13.407 -30.327 1.00 38.78 151 TRP A CA 1
ATOM 1193 C C . TRP A 1 151 ? 11.155 14.883 -30.332 1.00 38.78 151 TRP A C 1
ATOM 1195 O O . TRP A 1 151 ? 11.360 15.490 -29.283 1.00 38.78 151 TRP A O 1
ATOM 1205 N N . GLU A 1 152 ? 11.317 15.452 -31.525 1.00 34.91 152 GLU A N 1
ATOM 1206 C CA . GLU A 1 152 ? 11.276 16.902 -31.664 1.00 34.91 152 GLU A CA 1
ATOM 1207 C C . GLU A 1 152 ? 9.899 17.373 -31.165 1.00 34.91 152 GLU A C 1
ATOM 1209 O O . GLU A 1 152 ? 8.872 16.798 -31.558 1.00 34.91 152 GLU A O 1
ATOM 1214 N N . PRO A 1 153 ? 9.824 18.390 -30.288 1.00 36.50 153 PRO A N 1
ATOM 1215 C CA . PRO A 1 153 ? 8.547 18.976 -29.928 1.00 36.50 153 PRO A CA 1
ATOM 1216 C C . PRO A 1 153 ? 7.955 19.589 -31.198 1.00 36.50 153 PRO A C 1
ATOM 1218 O O . PRO A 1 153 ? 8.424 20.621 -31.676 1.00 36.50 153 PRO A O 1
ATOM 1221 N N . LYS A 1 154 ? 6.916 18.972 -31.773 1.00 37.72 154 LYS A N 1
ATOM 1222 C CA . LYS A 1 154 ? 6.133 19.648 -32.809 1.00 37.72 154 LYS A CA 1
ATOM 1223 C C . LYS A 1 154 ? 5.454 20.847 -32.157 1.00 37.72 154 LYS A C 1
ATOM 1225 O O . LYS A 1 154 ? 4.446 20.702 -31.468 1.00 37.72 154 LYS A O 1
ATOM 1230 N N . ALA A 1 155 ? 6.014 22.032 -32.386 1.00 41.44 155 ALA A N 1
ATOM 1231 C CA . ALA A 1 155 ? 5.335 23.288 -32.132 1.00 41.44 155 ALA A CA 1
ATOM 1232 C C . ALA A 1 155 ? 3.985 23.250 -32.863 1.00 41.44 155 ALA A C 1
ATOM 1234 O O . ALA A 1 155 ? 3.931 23.170 -34.094 1.00 41.44 155 ALA A O 1
ATOM 1235 N N . LYS A 1 156 ? 2.887 23.272 -32.100 1.00 40.38 156 LYS A N 1
ATOM 1236 C CA . LYS A 1 156 ? 1.545 23.499 -32.638 1.00 40.38 156 LYS A CA 1
ATOM 1237 C C . LYS A 1 156 ? 1.552 24.864 -33.328 1.00 40.38 156 LYS A C 1
ATOM 1239 O O . LYS A 1 156 ? 1.507 25.894 -32.661 1.00 40.38 156 LYS A O 1
ATOM 1244 N N . LYS A 1 157 ? 1.616 24.883 -34.661 1.00 37.66 157 LYS A N 1
ATOM 1245 C CA . LYS A 1 157 ? 1.219 26.067 -35.426 1.00 37.66 157 LYS A CA 1
ATOM 1246 C C . LYS A 1 157 ? -0.297 26.167 -35.330 1.00 37.66 157 LYS A C 1
ATOM 1248 O O . LYS A 1 157 ? -1.002 25.334 -35.888 1.00 37.66 157 LYS A O 1
ATOM 1253 N N . PHE A 1 158 ? -0.765 27.173 -34.603 1.00 39.59 158 PHE A N 1
ATOM 1254 C CA . PHE A 1 158 ? -2.136 27.644 -34.716 1.00 39.59 158 PHE A CA 1
ATOM 1255 C C . PHE A 1 158 ? -2.339 28.234 -36.117 1.00 39.59 158 PHE A C 1
ATOM 1257 O O . PHE A 1 158 ? -1.622 29.157 -36.513 1.00 39.59 158 PHE A O 1
ATOM 1264 N N . LYS A 1 159 ? -3.302 27.680 -36.849 1.00 37.84 159 LYS A N 1
ATOM 1265 C CA . LYS A 1 159 ? -4.103 28.355 -37.869 1.00 37.84 159 LYS A CA 1
ATOM 1266 C C . LYS A 1 159 ? -5.522 27.830 -37.753 1.00 37.84 159 LYS A C 1
ATOM 1268 O O . LYS A 1 159 ? -5.650 26.603 -37.552 1.00 37.84 159 LYS A O 1
#

Organism: Mus musculus (NCBI:txid10090)

Radius of gyration: 23.17 Å; chains: 1; bounding box: 47×42×64 Å